Protein AF-A0A183ITD3-F1 (afdb_monomer_lite)

Structure (mmCIF, N/CA/C/O backbone):
data_AF-A0A183ITD3-F1
#
_entry.id   AF-A0A183ITD3-F1
#
loop_
_atom_site.group_PDB
_atom_site.id
_atom_site.type_symbol
_atom_site.label_atom_id
_atom_site.label_alt_id
_atom_site.label_comp_id
_atom_site.label_asym_id
_atom_site.label_entity_id
_atom_site.label_seq_id
_atom_site.pdbx_PDB_ins_code
_atom_site.Cartn_x
_atom_site.Cartn_y
_atom_site.Cartn_z
_atom_site.occupancy
_atom_site.B_iso_or_equiv
_atom_site.auth_seq_id
_atom_site.auth_comp_id
_atom_site.auth_asym_id
_atom_site.auth_atom_id
_atom_site.pdbx_PDB_model_num
ATOM 1 N N . MET A 1 1 ? 25.053 0.581 -24.391 1.00 80.38 1 MET A N 1
ATOM 2 C CA . MET A 1 1 ? 24.151 0.459 -23.225 1.00 80.38 1 MET A CA 1
ATOM 3 C C . MET A 1 1 ? 24.599 1.455 -22.170 1.00 80.38 1 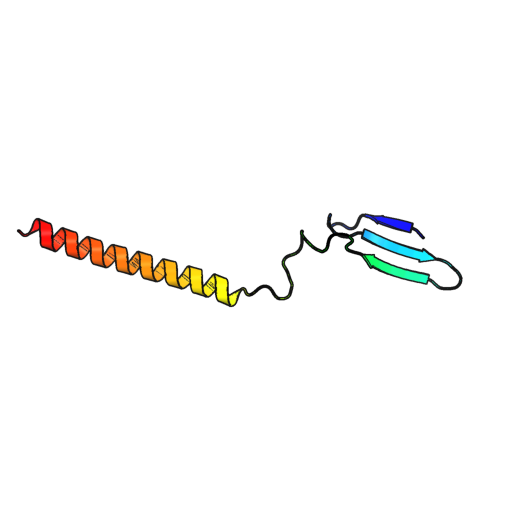MET A C 1
ATOM 5 O O . MET A 1 1 ? 25.787 1.506 -21.883 1.00 80.38 1 MET A O 1
ATOM 9 N N . ARG A 1 2 ? 23.692 2.294 -21.674 1.00 87.75 2 ARG A N 1
ATOM 10 C CA . ARG A 1 2 ? 23.954 3.308 -20.647 1.00 87.75 2 ARG A CA 1
ATOM 11 C C . ARG A 1 2 ? 22.919 3.174 -19.539 1.00 87.75 2 ARG A C 1
ATOM 13 O O . ARG A 1 2 ? 21.751 2.917 -19.822 1.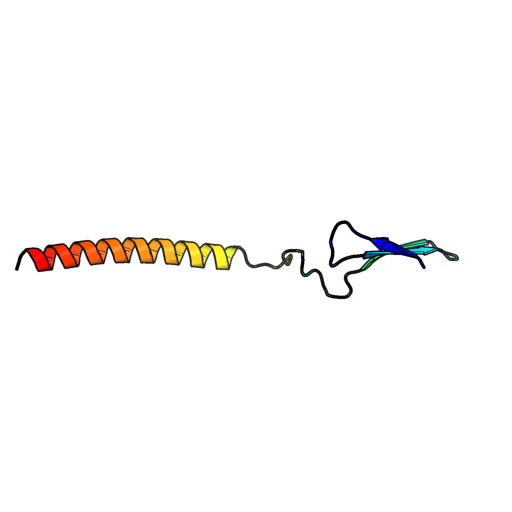00 87.75 2 ARG A O 1
ATOM 20 N N . THR A 1 3 ? 23.355 3.361 -18.303 1.00 87.75 3 THR A N 1
ATOM 21 C CA . THR A 1 3 ? 22.495 3.374 -17.121 1.00 87.75 3 THR A CA 1
ATOM 22 C C . THR A 1 3 ? 22.539 4.753 -16.486 1.00 87.75 3 THR A C 1
ATOM 24 O O . THR A 1 3 ? 23.616 5.330 -16.342 1.00 87.75 3 THR A O 1
ATOM 27 N N . PHE A 1 4 ? 21.380 5.271 -16.100 1.00 87.88 4 PHE A N 1
ATOM 28 C CA . PHE A 1 4 ? 21.241 6.539 -15.397 1.00 87.88 4 PHE A CA 1
ATOM 29 C C . PHE A 1 4 ? 20.553 6.302 -14.052 1.00 87.88 4 PHE A C 1
ATOM 31 O O . PHE A 1 4 ? 19.694 5.415 -13.959 1.00 87.88 4 PHE A O 1
ATOM 38 N N . PRO A 1 5 ? 20.903 7.081 -13.014 1.00 85.00 5 PRO A N 1
ATOM 39 C CA . PRO A 1 5 ? 20.189 7.017 -11.752 1.00 85.00 5 PRO A CA 1
ATOM 40 C C . PRO A 1 5 ? 18.722 7.368 -11.992 1.00 85.00 5 PRO A C 1
ATOM 42 O O . PRO A 1 5 ? 18.397 8.287 -12.749 1.00 85.00 5 PRO A O 1
ATOM 45 N N . SER A 1 6 ? 17.833 6.623 -11.352 1.00 81.12 6 SER A N 1
ATOM 46 C CA . SER A 1 6 ? 16.455 7.065 -11.202 1.00 81.12 6 SER A CA 1
ATOM 47 C C . SER A 1 6 ? 16.335 7.821 -9.874 1.00 81.12 6 SER A C 1
ATOM 49 O O . SER A 1 6 ? 17.152 7.620 -8.983 1.00 81.12 6 SER A O 1
ATOM 51 N N . GLY A 1 7 ? 15.317 8.666 -9.705 1.00 83.44 7 GLY A N 1
ATOM 52 C CA . GLY A 1 7 ? 15.070 9.332 -8.416 1.00 83.44 7 GLY A CA 1
ATOM 53 C C . GLY A 1 7 ? 14.730 8.382 -7.254 1.00 83.44 7 GLY A C 1
ATOM 54 O O . GLY A 1 7 ? 14.585 8.849 -6.132 1.00 83.44 7 GLY A O 1
ATOM 55 N N . LEU A 1 8 ? 14.588 7.079 -7.523 1.00 84.44 8 LEU A N 1
ATOM 56 C CA . LEU A 1 8 ? 14.428 6.017 -6.532 1.00 84.44 8 LEU A CA 1
ATOM 57 C C . LEU A 1 8 ? 15.706 5.174 -6.477 1.00 84.44 8 LEU A C 1
ATOM 59 O O . LEU A 1 8 ? 16.317 4.894 -7.512 1.00 84.44 8 LEU A O 1
ATOM 63 N N . GLU A 1 9 ? 16.087 4.751 -5.280 1.00 80.75 9 GLU A N 1
ATOM 64 C CA . GLU A 1 9 ? 17.318 4.005 -5.020 1.00 80.75 9 GLU A CA 1
ATOM 65 C C . GLU A 1 9 ? 17.258 2.600 -5.625 1.00 80.75 9 GLU A C 1
ATOM 67 O O . GLU A 1 9 ? 18.228 2.121 -6.212 1.00 80.75 9 GLU A O 1
ATOM 72 N N . SER A 1 10 ? 16.091 1.956 -5.556 1.00 84.56 10 SER A N 1
ATOM 73 C CA . SER A 1 10 ? 15.914 0.585 -6.039 1.00 84.56 10 SER A CA 1
ATOM 74 C C . SER A 1 10 ? 15.814 0.462 -7.560 1.00 84.56 10 SER A C 1
ATOM 76 O O . SER A 1 10 ? 15.759 -0.655 -8.087 1.00 84.56 10 SER A O 1
ATOM 78 N N . THR A 1 11 ? 15.755 1.582 -8.292 1.00 87.75 11 THR A N 1
ATOM 79 C CA . THR A 1 11 ? 15.558 1.567 -9.743 1.00 87.75 11 THR A CA 1
ATOM 80 C C . THR A 1 11 ? 16.622 2.347 -10.506 1.00 87.75 11 THR A C 1
ATOM 82 O O . THR A 1 11 ? 17.173 3.344 -10.050 1.00 87.75 11 THR A O 1
ATOM 85 N N . SER A 1 12 ? 16.899 1.909 -11.727 1.00 87.44 12 SER A N 1
ATOM 86 C CA . SER A 1 12 ? 17.819 2.560 -12.659 1.00 87.44 12 SER A CA 1
ATOM 87 C C . SER A 1 12 ? 17.183 2.655 -14.040 1.00 87.44 12 SER A C 1
ATOM 89 O O . SER A 1 12 ? 16.433 1.771 -14.459 1.00 87.44 12 SER A O 1
ATOM 91 N N . LEU A 1 13 ? 17.470 3.739 -14.755 1.00 89.44 13 LEU A N 1
ATOM 92 C CA . LEU A 1 13 ? 17.010 3.935 -16.126 1.00 89.44 13 LEU A CA 1
ATOM 93 C C . LEU A 1 13 ? 18.044 3.348 -17.082 1.00 89.44 13 LEU A C 1
ATOM 95 O O . LEU A 1 13 ? 19.221 3.701 -17.029 1.00 89.44 13 LEU A O 1
ATOM 99 N N . LEU A 1 14 ? 17.608 2.454 -17.956 1.00 91.25 14 LEU A N 1
ATOM 100 C CA . LEU A 1 14 ? 18.449 1.705 -18.872 1.00 91.25 14 LEU A CA 1
ATOM 101 C C . LEU A 1 14 ? 18.136 2.141 -20.298 1.00 91.25 14 LEU A C 1
ATOM 103 O O . LEU A 1 14 ? 17.018 1.986 -20.785 1.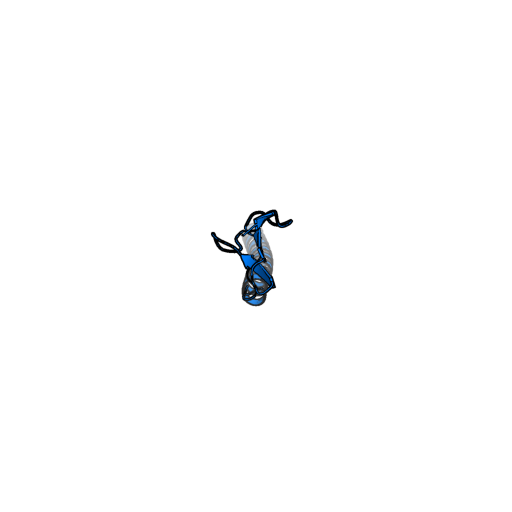00 91.25 14 LEU A O 1
ATOM 107 N N . PHE A 1 15 ? 19.142 2.704 -20.957 1.00 90.56 15 PHE A N 1
ATOM 108 C CA . PHE A 1 15 ? 19.052 3.181 -22.328 1.00 90.56 15 PHE A CA 1
ATOM 109 C C . PHE A 1 15 ? 20.030 2.415 -23.218 1.00 90.56 15 PHE A C 1
ATOM 111 O O . PHE A 1 15 ? 21.244 2.382 -22.983 1.00 90.56 15 PHE A O 1
ATOM 118 N N . VAL A 1 16 ? 19.509 1.793 -24.268 1.00 91.56 16 VAL A N 1
ATOM 119 C CA . VAL A 1 16 ? 20.286 1.047 -25.257 1.00 91.56 16 VAL A CA 1
ATOM 120 C C . VAL A 1 16 ? 20.061 1.696 -26.614 1.00 91.56 16 VAL A C 1
ATOM 122 O O . VAL A 1 16 ? 18.933 1.784 -27.081 1.00 91.56 16 VAL A O 1
ATOM 125 N N . ALA A 1 17 ? 21.147 2.149 -27.236 1.00 88.56 17 ALA A N 1
ATOM 126 C CA . ALA A 1 17 ? 21.142 2.669 -28.596 1.00 88.56 17 ALA A CA 1
ATOM 127 C C . ALA A 1 17 ? 21.999 1.755 -29.483 1.00 88.56 17 ALA A C 1
ATOM 129 O O . ALA A 1 17 ? 23.165 1.511 -29.154 1.00 88.56 17 ALA A O 1
ATOM 130 N N . GLY A 1 18 ? 21.396 1.237 -30.557 1.00 87.06 18 GLY A N 1
ATOM 131 C CA . GLY A 1 18 ? 22.005 0.389 -31.587 1.00 87.06 18 GLY A CA 1
ATOM 132 C C . GLY A 1 18 ? 21.382 0.691 -32.955 1.00 87.06 18 GLY A C 1
ATOM 133 O O . GLY A 1 18 ? 21.301 1.858 -33.324 1.00 87.06 18 GLY A O 1
ATOM 134 N N . LEU A 1 19 ? 20.921 -0.332 -33.688 1.00 92.44 19 LEU A N 1
ATOM 135 C CA . LEU A 1 19 ? 20.055 -0.133 -34.865 1.00 92.44 19 LEU A CA 1
ATOM 136 C C . LEU A 1 19 ? 18.711 0.499 -34.451 1.00 92.44 19 LEU A C 1
ATOM 138 O O . LEU A 1 19 ? 18.238 1.426 -35.098 1.00 92.44 19 LEU A O 1
ATOM 142 N N . ASP A 1 20 ? 18.178 0.038 -33.317 1.00 91.19 20 ASP A N 1
ATOM 143 C CA . ASP A 1 20 ? 16.968 0.543 -32.674 1.00 91.19 20 ASP A CA 1
ATOM 144 C C . ASP A 1 20 ? 17.287 1.159 -31.302 1.00 91.19 20 ASP A C 1
ATOM 146 O O . ASP A 1 20 ? 18.333 0.894 -30.689 1.00 91.19 20 ASP A O 1
ATOM 150 N N . LEU A 1 21 ? 16.368 1.996 -30.814 1.00 90.62 21 LEU A N 1
ATOM 151 C CA . LEU A 1 21 ? 16.450 2.652 -29.510 1.00 90.62 21 LEU A CA 1
ATOM 152 C C . LEU A 1 21 ? 15.517 1.958 -28.516 1.00 90.62 21 LEU A C 1
ATOM 154 O O . LEU A 1 21 ? 14.310 1.890 -28.735 1.00 90.62 21 LEU A O 1
ATOM 158 N N . PHE A 1 22 ? 16.066 1.506 -27.390 1.00 88.50 22 PHE A N 1
ATOM 159 C CA . PHE A 1 22 ? 15.302 0.907 -26.298 1.00 88.50 22 PHE A CA 1
ATOM 160 C C . PHE A 1 22 ? 15.538 1.659 -24.993 1.00 88.50 22 PHE A C 1
ATOM 162 O O . PHE A 1 22 ? 16.675 1.950 -24.611 1.00 88.50 22 PHE A O 1
ATOM 169 N N . PHE A 1 23 ? 14.447 1.934 -24.286 1.00 88.75 23 PHE A N 1
ATOM 170 C CA . PHE A 1 23 ? 14.454 2.559 -22.972 1.00 88.75 23 PHE A CA 1
ATOM 171 C C . PHE A 1 23 ? 13.600 1.736 -22.014 1.00 88.75 23 PHE A C 1
ATOM 173 O O . PHE A 1 23 ? 12.452 1.423 -22.325 1.00 88.75 23 PHE A O 1
ATOM 180 N N . ASN A 1 24 ? 14.156 1.378 -20.859 1.00 89.38 24 ASN A N 1
ATOM 181 C CA . ASN A 1 24 ? 13.431 0.645 -19.827 1.00 89.38 24 ASN A CA 1
ATOM 182 C C . ASN A 1 24 ? 13.882 1.072 -18.422 1.00 89.38 24 ASN A C 1
ATOM 184 O O . ASN A 1 24 ? 15.013 1.519 -18.234 1.00 89.38 24 AS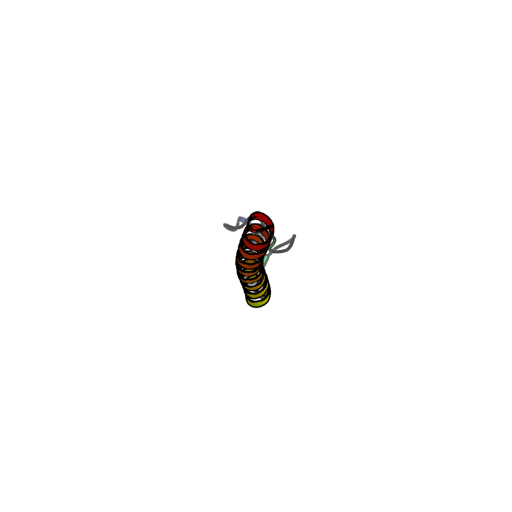N A O 1
ATOM 188 N N . ARG A 1 25 ? 13.015 0.911 -17.420 1.00 86.25 25 ARG A N 1
ATOM 189 C CA . ARG A 1 25 ? 13.349 1.083 -16.002 1.00 86.25 25 ARG A CA 1
ATOM 190 C C . ARG A 1 25 ? 13.554 -0.294 -15.388 1.00 86.25 25 ARG A C 1
ATOM 192 O O . ARG A 1 25 ? 12.684 -1.150 -15.479 1.00 86.25 25 ARG A O 1
ATOM 199 N N . VAL A 1 26 ? 14.703 -0.505 -14.762 1.00 86.69 26 VAL A N 1
ATOM 200 C CA . VAL A 1 26 ? 15.066 -1.796 -14.172 1.00 86.69 26 VAL A CA 1
ATOM 201 C C . VAL A 1 26 ? 15.210 -1.640 -12.666 1.00 86.69 26 VAL A C 1
ATOM 203 O O . VAL A 1 26 ? 15.781 -0.655 -12.201 1.00 86.69 26 VAL A O 1
ATOM 206 N N . SER A 1 27 ? 14.697 -2.614 -11.915 1.00 85.56 27 SER A N 1
ATOM 207 C CA . SER A 1 27 ? 14.854 -2.712 -10.464 1.00 85.56 27 SER A CA 1
ATOM 208 C C . SER A 1 27 ? 15.601 -4.003 -10.111 1.00 85.56 27 SER A C 1
ATOM 210 O O . SER A 1 27 ? 14.971 -5.052 -9.977 1.00 85.56 27 SER A O 1
ATOM 212 N N . PRO A 1 28 ? 16.944 -3.982 -10.039 1.00 79.88 28 PRO A N 1
ATOM 213 C CA . PRO A 1 28 ? 17.741 -5.204 -9.903 1.00 79.88 28 PRO A CA 1
ATOM 214 C C . PRO A 1 28 ? 17.525 -5.937 -8.570 1.00 79.88 28 PRO A C 1
ATOM 216 O O . PRO A 1 28 ? 17.654 -7.156 -8.523 1.00 79.88 28 PRO A O 1
ATOM 219 N N . SER A 1 29 ? 17.167 -5.218 -7.505 1.00 78.69 29 SER A N 1
ATOM 220 C CA . SER A 1 29 ? 16.878 -5.761 -6.169 1.00 78.69 29 SER A CA 1
ATOM 221 C C . SER A 1 29 ? 15.381 -5.793 -5.832 1.00 78.69 29 SER A C 1
ATOM 223 O O . SER A 1 29 ? 15.014 -6.046 -4.685 1.00 78.69 29 SER A O 1
ATOM 225 N N . GLY A 1 30 ? 14.512 -5.548 -6.819 1.00 78.31 30 GLY A N 1
ATOM 226 C CA . GLY A 1 30 ? 13.091 -5.287 -6.595 1.00 78.31 30 GLY A CA 1
ATOM 227 C C . GLY A 1 30 ? 12.838 -3.897 -6.004 1.00 78.31 30 GLY A C 1
ATOM 228 O O . GLY A 1 30 ? 13.742 -3.250 -5.477 1.00 78.31 30 GLY A O 1
ATOM 229 N N . THR A 1 31 ? 11.597 -3.420 -6.101 1.00 80.25 31 THR A N 1
ATOM 230 C CA . THR A 1 31 ? 11.221 -2.049 -5.728 1.00 80.25 31 THR A CA 1
ATOM 231 C C . THR A 1 31 ? 11.014 -1.907 -4.219 1.00 80.25 31 THR A C 1
ATOM 233 O O . THR A 1 31 ? 9.891 -1.725 -3.758 1.00 80.25 31 THR A O 1
ATOM 236 N N . PHE A 1 32 ? 12.083 -2.065 -3.435 1.00 81.31 32 PHE A N 1
ATOM 237 C CA . PHE A 1 32 ? 12.016 -2.085 -1.965 1.00 81.31 32 PHE A CA 1
ATOM 238 C C . PHE A 1 32 ? 11.680 -0.722 -1.340 1.00 81.31 32 PHE A C 1
ATOM 240 O O . PHE A 1 32 ? 11.177 -0.665 -0.222 1.00 81.31 32 PHE A O 1
ATOM 247 N N . ASP A 1 33 ? 11.956 0.368 -2.053 1.00 83.69 33 ASP A N 1
ATOM 248 C CA . ASP A 1 33 ? 11.650 1.750 -1.666 1.00 83.69 33 ASP A CA 1
ATOM 249 C C . ASP A 1 33 ? 10.285 2.228 -2.201 1.00 83.69 33 ASP A C 1
ATOM 251 O O . ASP A 1 33 ? 9.924 3.395 -2.044 1.00 83.69 33 ASP A O 1
ATOM 255 N N . ILE A 1 34 ? 9.500 1.323 -2.799 1.00 84.31 34 ILE A N 1
ATOM 256 C CA . ILE A 1 34 ? 8.135 1.569 -3.268 1.00 84.31 34 ILE A CA 1
ATOM 257 C C . ILE A 1 34 ? 7.189 0.640 -2.508 1.00 84.31 34 ILE A C 1
ATOM 259 O O . ILE A 1 34 ? 7.450 -0.552 -2.346 1.00 84.31 34 ILE A O 1
ATOM 263 N N . LEU A 1 35 ? 6.054 1.174 -2.056 1.00 84.69 35 LEU A N 1
ATOM 264 C CA . LEU A 1 35 ? 4.988 0.338 -1.514 1.00 84.69 35 LEU A CA 1
ATOM 265 C C . LEU A 1 35 ? 4.443 -0.567 -2.625 1.00 84.69 35 LEU A C 1
ATOM 267 O O . LEU A 1 35 ? 4.145 -0.096 -3.720 1.00 84.69 35 LEU A O 1
ATOM 271 N N . LYS A 1 36 ? 4.302 -1.863 -2.340 1.00 83.69 36 LYS A N 1
ATOM 272 C CA . LYS A 1 36 ? 3.784 -2.828 -3.313 1.00 83.69 36 LYS A CA 1
ATOM 273 C C . LYS A 1 36 ? 2.413 -2.381 -3.838 1.00 83.69 36 LYS A C 1
ATOM 275 O O . LYS A 1 36 ? 1.553 -2.004 -3.048 1.00 83.69 36 LYS A O 1
ATOM 280 N N . GLU A 1 37 ? 2.196 -2.478 -5.148 1.00 78.38 37 GLU A N 1
ATOM 281 C CA . GLU A 1 37 ? 0.911 -2.117 -5.770 1.00 78.38 37 GLU A CA 1
ATOM 282 C C . GLU A 1 37 ? -0.253 -2.952 -5.204 1.00 78.38 37 GLU A C 1
ATOM 284 O O . GLU A 1 37 ? -1.326 -2.422 -4.932 1.00 78.38 37 GLU A O 1
ATOM 289 N N . ASP A 1 38 ? 0.002 -4.227 -4.899 1.00 83.12 38 ASP A N 1
ATOM 290 C CA . ASP A 1 38 ? -0.971 -5.152 -4.298 1.00 83.12 38 ASP A CA 1
ATOM 291 C C . ASP A 1 38 ? -1.014 -5.093 -2.759 1.00 83.12 38 ASP A C 1
ATOM 293 O O . ASP A 1 38 ? -1.356 -6.077 -2.098 1.00 83.12 38 ASP A O 1
ATOM 297 N N . PHE A 1 39 ? -0.571 -3.996 -2.143 1.00 88.06 39 PHE A N 1
ATOM 298 C CA . PHE A 1 39 ? -0.577 -3.893 -0.688 1.00 88.06 39 PHE A CA 1
ATOM 299 C C . PHE A 1 39 ? -2.012 -3.832 -0.144 1.00 88.06 39 PHE A C 1
ATOM 301 O O . PHE A 1 39 ? -2.808 -2.970 -0.527 1.00 88.06 39 PHE A O 1
ATOM 308 N N 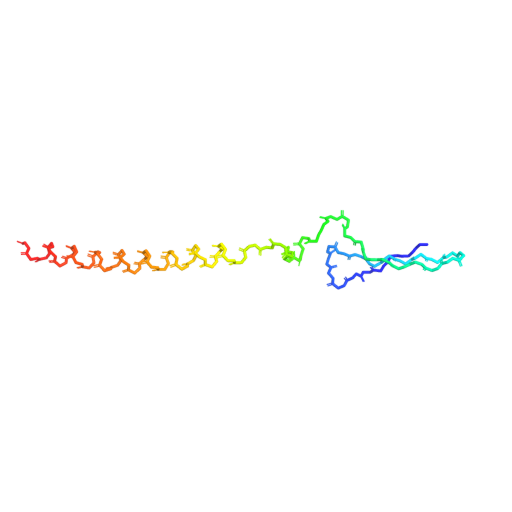. ASP A 1 40 ? -2.340 -4.731 0.787 1.00 89.75 40 ASP A N 1
ATOM 309 C CA . ASP A 1 40 ? -3.681 -4.843 1.362 1.00 89.75 40 ASP A CA 1
ATOM 310 C C . ASP A 1 40 ? -3.922 -3.782 2.449 1.00 89.75 40 ASP A C 1
ATOM 312 O O . ASP A 1 40 ? -3.811 -4.006 3.660 1.00 89.75 40 ASP A O 1
ATOM 316 N N . HIS A 1 41 ? -4.261 -2.583 1.985 1.00 92.56 41 HIS A N 1
ATOM 317 C CA . HIS A 1 41 ? -4.609 -1.454 2.841 1.00 92.56 41 HIS A CA 1
ATOM 318 C C . HIS A 1 41 ? -5.864 -1.731 3.684 1.00 92.56 41 HIS A C 1
ATOM 320 O O . HIS A 1 41 ? -5.994 -1.198 4.793 1.00 92.56 41 HIS A O 1
ATOM 326 N N . TRP A 1 42 ? -6.784 -2.564 3.185 1.00 95.00 42 TRP A N 1
ATOM 327 C CA . TRP A 1 42 ? -8.030 -2.887 3.876 1.00 95.00 42 TRP A CA 1
ATOM 328 C C . TRP A 1 42 ? -7.767 -3.722 5.118 1.00 95.00 42 TRP A C 1
ATOM 330 O O . TRP A 1 42 ? -8.286 -3.398 6.189 1.00 95.00 42 TRP A O 1
ATOM 340 N N . PHE A 1 43 ? -6.915 -4.740 4.999 1.00 94.44 43 PHE A N 1
ATOM 341 C CA . PHE A 1 43 ? -6.544 -5.590 6.122 1.00 94.44 43 PHE A CA 1
ATOM 342 C C . PHE A 1 43 ? -5.932 -4.782 7.272 1.00 94.44 43 PHE A C 1
ATOM 344 O O . PHE A 1 43 ? -6.401 -4.866 8.409 1.00 94.44 43 PHE A O 1
ATOM 351 N N . ILE A 1 44 ? -4.938 -3.935 6.982 1.00 94.69 44 ILE A N 1
ATOM 352 C CA . ILE A 1 44 ? -4.293 -3.100 8.010 1.00 94.69 44 ILE A CA 1
ATOM 353 C C . ILE A 1 44 ? -5.291 -2.132 8.645 1.00 94.69 44 ILE A C 1
ATOM 355 O O . ILE A 1 44 ? -5.332 -2.004 9.870 1.00 94.69 44 ILE A O 1
ATOM 359 N N . SER A 1 45 ? -6.129 -1.485 7.835 1.00 97.06 45 SER A N 1
ATOM 360 C CA . SER A 1 45 ? -7.158 -0.570 8.340 1.00 97.06 45 SER A CA 1
ATOM 361 C C . SER A 1 45 ? -8.131 -1.285 9.281 1.00 97.06 45 SER A C 1
ATOM 363 O O . SER A 1 45 ? -8.465 -0.763 10.346 1.00 97.06 45 SER A O 1
ATOM 365 N N . PHE A 1 46 ? -8.544 -2.508 8.939 1.00 97.75 46 PHE A N 1
ATOM 366 C CA . PHE A 1 46 ? -9.437 -3.310 9.768 1.00 97.75 46 PHE A CA 1
ATOM 367 C C . PHE A 1 46 ? -8.794 -3.704 11.101 1.00 97.75 46 PHE A C 1
ATOM 369 O O . PHE A 1 46 ? -9.417 -3.562 12.155 1.00 97.75 46 PHE A O 1
ATOM 376 N N . VAL A 1 47 ? -7.535 -4.151 11.078 1.00 97.69 47 VAL A N 1
ATOM 377 C CA . VAL A 1 47 ? -6.787 -4.499 12.294 1.00 97.69 47 VAL A CA 1
ATOM 378 C C . VAL A 1 47 ? -6.675 -3.286 13.219 1.00 97.69 47 VAL A C 1
ATOM 380 O O . VAL A 1 47 ? -6.980 -3.396 14.406 1.00 97.69 47 VAL A O 1
ATOM 383 N N . LEU A 1 48 ? -6.326 -2.113 12.685 1.00 97.75 48 LEU A N 1
ATOM 384 C CA . LEU A 1 48 ? -6.242 -0.876 13.467 1.00 97.75 48 LEU A CA 1
ATOM 385 C C . LEU A 1 48 ? -7.589 -0.492 14.094 1.00 97.75 48 LEU A C 1
ATOM 387 O O . LEU A 1 48 ? -7.648 -0.204 15.291 1.00 97.75 48 LEU A O 1
ATOM 391 N N . LEU A 1 49 ? -8.680 -0.532 13.322 1.00 98.06 49 LEU A N 1
ATOM 392 C CA . LEU A 1 49 ? -10.027 -0.254 13.833 1.00 98.06 49 LEU A CA 1
ATOM 393 C C . LEU A 1 49 ? -10.438 -1.244 14.929 1.00 98.06 49 LEU A C 1
ATOM 395 O O . LEU A 1 49 ? -10.972 -0.835 15.962 1.00 98.06 49 LEU A O 1
ATOM 399 N N . SER A 1 50 ? -10.147 -2.530 14.736 1.00 97.94 50 SER A N 1
ATOM 400 C CA . SER A 1 50 ? -10.408 -3.576 15.725 1.00 97.94 50 SER A CA 1
ATOM 401 C C . SER A 1 50 ? -9.653 -3.317 17.032 1.00 97.94 50 SER A C 1
ATOM 403 O O . SER A 1 50 ? -10.262 -3.337 18.104 1.00 97.94 50 SER A O 1
ATOM 405 N N . LEU A 1 51 ? -8.360 -2.970 16.964 1.00 97.62 51 LEU A N 1
ATOM 406 C CA . LEU A 1 51 ? -7.577 -2.617 18.153 1.00 97.62 51 LEU A CA 1
ATOM 407 C C . LEU A 1 51 ? -8.138 -1.385 18.875 1.00 97.62 51 LEU A C 1
ATOM 409 O O . LEU A 1 51 ? -8.211 -1.379 20.106 1.00 97.62 51 LEU A O 1
ATOM 413 N N . LEU A 1 52 ? -8.558 -0.354 18.138 1.00 97.88 52 LEU A N 1
ATOM 414 C CA . LEU A 1 52 ? -9.163 0.842 18.731 1.00 97.88 52 LEU A CA 1
ATOM 415 C C . LEU A 1 52 ? -10.455 0.501 19.482 1.00 97.88 52 LEU A C 1
ATOM 417 O O . LEU A 1 52 ? -10.622 0.897 20.639 1.00 97.88 52 LEU A O 1
ATOM 421 N N . LEU A 1 53 ? -11.349 -0.275 18.865 1.00 97.94 53 LEU A N 1
ATOM 422 C CA . LEU A 1 53 ? -12.595 -0.713 19.498 1.00 97.94 53 LEU A CA 1
ATOM 423 C C . LEU A 1 53 ? -12.326 -1.591 20.725 1.00 97.94 53 LEU A C 1
ATOM 425 O O . LEU A 1 53 ? -12.903 -1.351 21.789 1.00 97.94 53 LEU A O 1
ATOM 429 N N . ALA A 1 54 ? -11.416 -2.559 20.610 1.00 97.38 54 ALA A N 1
ATOM 430 C CA . ALA A 1 54 ? -11.027 -3.435 21.711 1.00 97.38 54 ALA A CA 1
ATOM 431 C C . ALA A 1 54 ? -10.451 -2.643 22.894 1.00 97.38 54 ALA A C 1
ATOM 433 O O . ALA A 1 54 ? -10.805 -2.907 24.046 1.00 97.38 54 ALA A O 1
ATOM 434 N N . SER A 1 55 ? -9.622 -1.632 22.626 1.00 97.06 55 SER A N 1
ATOM 435 C CA . SER A 1 55 ? -9.064 -0.740 23.647 1.00 97.06 55 SER A CA 1
ATOM 436 C C . SER A 1 55 ? -10.154 0.069 24.361 1.00 97.06 55 SER A C 1
ATOM 438 O O . SER A 1 55 ? -10.203 0.108 25.595 1.00 97.06 55 SER A O 1
ATOM 440 N N . LEU A 1 56 ? -11.100 0.649 23.613 1.00 96.50 56 LEU A N 1
ATOM 441 C CA . LEU A 1 56 ? -12.218 1.406 24.187 1.00 96.50 56 LEU A CA 1
ATOM 442 C C . LEU A 1 56 ? -13.131 0.530 25.051 1.00 96.50 56 LEU A C 1
ATOM 444 O O . LEU A 1 56 ? -13.527 0.940 26.146 1.00 96.50 56 LEU A O 1
ATOM 448 N N . LEU A 1 57 ? -13.452 -0.676 24.581 1.00 96.25 57 LEU A N 1
ATOM 449 C CA . LEU A 1 57 ? -14.236 -1.647 25.342 1.00 96.25 57 LEU A CA 1
ATOM 450 C C . LEU A 1 57 ? -13.493 -2.084 26.604 1.00 96.25 57 LEU A C 1
ATOM 452 O O . LEU A 1 57 ? -14.075 -2.053 27.687 1.00 96.25 57 LEU A O 1
ATOM 456 N N . SER A 1 58 ? -12.201 -2.396 26.493 1.00 95.31 58 SER A N 1
ATOM 457 C CA . SER A 1 58 ? -11.357 -2.767 27.634 1.00 95.31 58 SER A CA 1
ATOM 458 C C . SER A 1 58 ? -11.321 -1.662 28.685 1.00 95.31 58 SER A C 1
ATOM 460 O O . SER A 1 58 ? -11.512 -1.935 29.867 1.00 95.31 58 SER A O 1
ATOM 462 N N . LYS A 1 59 ? -11.188 -0.396 28.271 1.00 93.00 59 LYS A N 1
ATOM 463 C CA . LYS A 1 59 ? -11.240 0.760 29.177 1.00 93.00 59 LYS A CA 1
ATOM 464 C C . LYS A 1 59 ? -12.596 0.894 29.872 1.00 93.00 59 LYS A C 1
ATOM 466 O O . LYS A 1 59 ? -12.650 1.164 31.072 1.00 93.00 59 LYS A O 1
ATOM 471 N N . ARG A 1 60 ? -13.700 0.709 29.140 1.00 91.56 60 ARG A N 1
ATOM 472 C CA . ARG A 1 60 ? -15.055 0.744 29.719 1.00 91.56 60 ARG A CA 1
ATOM 473 C C . ARG A 1 60 ? -15.259 -0.379 30.733 1.00 91.56 60 ARG A C 1
ATOM 475 O O . ARG A 1 60 ? -15.790 -0.120 31.810 1.00 91.56 60 ARG A O 1
ATOM 482 N N . LEU A 1 61 ? -14.822 -1.594 30.407 1.00 90.88 61 LEU A N 1
ATOM 483 C CA . LEU A 1 61 ? -14.906 -2.751 31.297 1.00 90.88 61 LEU A CA 1
ATOM 484 C C . LEU A 1 61 ? -14.034 -2.563 32.540 1.00 90.88 61 LEU A C 1
ATOM 486 O O . LEU A 1 61 ? -14.522 -2.786 33.642 1.00 90.88 61 LEU A O 1
ATOM 490 N N . ALA A 1 62 ? -12.794 -2.095 32.384 1.00 90.81 62 ALA A N 1
ATOM 491 C CA . ALA A 1 62 ? -11.900 -1.796 33.501 1.00 90.81 62 ALA A CA 1
ATOM 492 C C . ALA A 1 62 ? -12.533 -0.782 34.463 1.00 90.81 62 ALA A C 1
ATOM 494 O O . ALA A 1 62 ? -12.675 -1.075 35.644 1.00 90.81 62 ALA A O 1
ATOM 495 N N . LYS A 1 63 ? -13.062 0.335 33.944 1.00 88.69 63 LYS A N 1
ATOM 496 C CA . LYS A 1 63 ? -13.749 1.343 34.767 1.00 88.69 63 LYS A CA 1
ATOM 497 C C . LYS A 1 63 ? -14.952 0.768 35.525 1.00 88.69 63 LYS A C 1
ATOM 499 O O . LYS A 1 63 ? -15.178 1.128 36.675 1.00 88.69 63 LYS A O 1
ATOM 504 N N . GLN A 1 64 ? -15.734 -0.113 34.899 1.00 85.19 64 GLN A N 1
ATOM 505 C CA . GLN A 1 64 ? -16.850 -0.775 35.582 1.00 85.19 64 GLN A CA 1
ATOM 506 C C . GLN A 1 64 ? -16.378 -1.757 36.661 1.00 85.19 64 GLN A C 1
ATOM 508 O O . GLN A 1 64 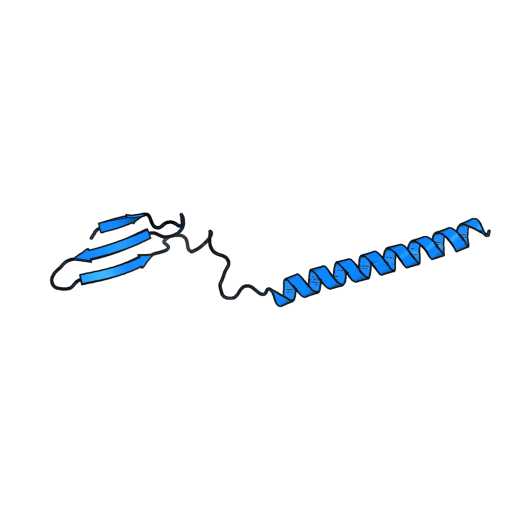? -17.001 -1.839 37.719 1.00 85.19 64 GLN A O 1
ATOM 513 N N . LYS A 1 65 ? -15.287 -2.491 36.415 1.00 84.12 65 LYS A N 1
ATOM 514 C CA . LYS A 1 65 ? -14.695 -3.398 37.406 1.00 84.12 65 LYS A CA 1
ATOM 515 C C . LYS A 1 65 ? -14.149 -2.630 38.608 1.00 84.12 65 LYS A C 1
ATOM 517 O O . LYS A 1 65 ? -14.449 -3.031 39.729 1.00 84.12 65 LYS A O 1
ATOM 522 N N . ASP A 1 66 ? -13.454 -1.519 38.378 1.00 87.25 66 ASP A N 1
ATOM 523 C CA . ASP A 1 66 ? -12.929 -0.656 39.441 1.00 87.25 66 ASP A CA 1
ATOM 524 C C . ASP A 1 66 ? -14.061 -0.100 40.307 1.00 87.25 66 ASP A C 1
ATOM 526 O O . ASP A 1 66 ? -14.028 -0.235 41.526 1.00 87.25 66 ASP A O 1
ATOM 530 N N . LEU A 1 67 ? -15.125 0.426 39.684 1.00 81.50 67 LEU A N 1
ATOM 531 C CA . LEU A 1 67 ? -16.312 0.873 40.414 1.00 81.50 67 LEU A CA 1
ATOM 532 C C . LEU A 1 67 ? -16.935 -0.272 41.220 1.00 81.50 67 LEU A C 1
ATOM 534 O O . LEU A 1 67 ? -17.194 -0.113 42.399 1.00 81.50 67 LEU A O 1
ATOM 538 N N . LYS A 1 68 ? -17.129 -1.464 40.653 1.00 80.94 68 LYS A N 1
ATOM 539 C CA . LYS A 1 68 ? -17.691 -2.588 41.423 1.00 80.94 68 LYS A CA 1
ATOM 540 C C . LYS A 1 68 ? -16.810 -2.995 42.615 1.00 80.94 68 LYS A C 1
ATOM 542 O O . LYS A 1 68 ? -17.335 -3.473 43.616 1.00 80.94 68 LYS A O 1
ATOM 547 N N . GLN A 1 69 ? -15.493 -2.832 42.505 1.00 83.06 69 GLN A N 1
ATOM 548 C CA . GLN A 1 69 ? -14.547 -3.139 43.573 1.00 83.06 69 GLN A CA 1
ATOM 549 C C . GLN A 1 69 ? -14.522 -2.064 44.664 1.00 83.06 69 GLN A C 1
ATOM 551 O O . GLN A 1 69 ? -14.434 -2.420 45.831 1.00 83.06 69 GLN A O 1
ATOM 556 N N . SER A 1 70 ? -14.638 -0.780 44.315 1.00 79.75 70 SER A N 1
ATOM 557 C CA . SER A 1 70 ? -14.664 0.318 45.295 1.00 79.75 70 SER A CA 1
ATOM 558 C C . SER A 1 70 ? -15.931 0.365 46.157 1.00 79.75 70 SER A C 1
ATOM 560 O O . SER A 1 70 ? -15.933 1.049 47.171 1.00 79.75 70 SER A O 1
ATOM 562 N N . TRP A 1 71 ? -17.011 -0.308 45.744 1.00 71.50 71 TRP A N 1
ATOM 563 C CA . TRP A 1 71 ? -18.291 -0.352 46.470 1.00 71.50 71 TRP A CA 1
ATOM 564 C C . TRP A 1 71 ? -18.483 -1.651 47.277 1.00 71.50 71 TRP A C 1
ATOM 566 O O . TRP A 1 71 ? -19.592 -1.945 47.724 1.00 71.50 71 TRP A O 1
ATOM 576 N N . ARG A 1 72 ? -17.418 -2.442 47.434 1.00 51.28 72 ARG A N 1
ATOM 577 C CA . ARG A 1 72 ? -17.300 -3.482 48.462 1.00 51.28 72 ARG A CA 1
ATOM 578 C C . ARG A 1 72 ? -16.572 -2.915 49.668 1.00 51.28 72 ARG A C 1
ATOM 580 O O . ARG A 1 72 ? -16.955 -3.318 50.783 1.00 51.28 72 ARG A O 1
#

Foldseek 3Di:
DDWADDPAPQKIWDWDDDVDTDIDIDRPPPRPVDDDPPDCPVVVVVVVVVVVVVVVVVVVVVVVVVVVVVVD

Organism: NCBI:txid241478

Sequence (72 aa):
MRTFPSGLESTSLLFVAGLDLFFNRVSPSGTFDILKEDFDHWFISFVLLSLLLASLLSKRLAKQKDLKQSWR

pLDDT: mean 87.9, std 7.53, range [51.28, 98.06]

InterPro domains:
  IPR011678 ER membrane protein complex subunit 1, C-terminal [PF07774] (3-29)
  IPR026895 ER membrane protein complex subunit 1 [PTHR21573] (3-72)

Radius of gyration: 26.81 Å; chains: 1; bounding box: 42×15×83 Å

Secondary structure (DSSP, 8-state):
-EEEE-SSTT-EEEEEESSSEEEEEE-TT--TTS--TT--HHHHHHHHHHHHHHHHHHHHHHHHHHHHHHT-